Protein AF-A0A817SXT1-F1 (afdb_monomer)

Solvent-accessible surface area (backbone atoms only — not comparable to full-atom values): 9251 Å² total; per-residue (Å²): 108,68,70,60,51,53,53,50,49,53,51,51,51,53,53,49,55,60,48,55,76,72,55,92,67,98,69,86,83,76,78,80,71,42,99,91,50,48,64,42,33,94,54,92,41,76,66,58,46,53,54,49,52,51,52,41,54,51,44,39,54,51,25,50,49,52,38,52,55,49,52,50,50,59,72,71,46,82,91,78,74,91,40,70,70,53,56,42,52,48,49,45,28,49,24,50,32,44,41,28,50,40,50,48,52,53,49,52,47,49,69,70,45,38,62,47,36,51,85,43,43,68,64,46,68,76,30,70,65,41,56,50,44,51,51,38,49,53,50,20,54,53,44,46,53,52,42,54,52,51,53,50,50,54,52,52,52,52,54,51,53,64,72,76,106

pLDDT: mean 79.57, std 13.65, range [44.03, 95.69]

Sequence (165 aa):
LDRFIDEKEKQYKNENELMSISFHSDQVCFPLPDQMTPCESLFSSKFTRFIFLMVVFISVASNLTALIITLFRLITSSYNRWSISTVLSSNLALADFISSIYLVLVGMIDIRFNENFYSKTQLWTNSYLCTLAGFIYIFGIQSSIYALTLLTFERFYTILYYFFI

Foldseek 3Di:
DVVVLVVLVVVVVVVVVVVVVVDPDDDDDDDDDDPVRHQFFPDPDPVVLVVLVVCLVCLLVVLVVQLVVLVVCVVPDPDPPPDLVSVLSNLLSVLSNLVSVLSVLVSVVRVVCHTRCNVCVVVCCPDVSVVVSVVSVVVSVVSVVVSVVSVVVVVVVVVVVVVVD

Radius of gyration: 22.91 Å; Cα contacts (8 Å, |Δi|>4): 84; chains: 1; bounding box: 60×32×55 Å

Mean predicted aligned error: 10.18 Å

Secondary structure (DSSP, 8-state):
-HHHHHHHHHHHHHHHHHHHTT--S--------BTTB-SS-SSSSHHHHHHHHHHHHHHHHHHHHHHHHHHHHHHHS-S----HHHHHHHHHHHHHHHHHHHHHHHHHHHHHHGGGHHHHHHHHHTSHHHHHHHHHHHHHHHHHHHHHHHHHHHHHHHHHHHHH-

Nearest PDB structures (foldseek):
  7fii-assembly1_R  TM=8.038E-01  e=3.555E-06  Homo sapiens
  7fih-assembly1_R  TM=7.874E-01  e=2.635E-05  Homo sapiens
  2v0o-assembly2_C  TM=5.565E-01  e=3.284E+00  Homo sapiens
  8abq-assembly1_A  TM=3.537E-01  e=5.497E+00  Homo sapiens

Structure (mmCIF, N/CA/C/O backbone):
data_AF-A0A817SXT1-F1
#
_entry.id   AF-A0A817SXT1-F1
#
loop_
_atom_site.group_PDB
_atom_site.id
_atom_site.type_symbol
_atom_site.label_atom_id
_atom_site.label_alt_id
_atom_site.label_comp_id
_atom_site.label_asym_id
_atom_site.label_entity_id
_atom_site.label_seq_id
_atom_site.pdbx_PDB_ins_code
_atom_site.Cartn_x
_atom_site.Cartn_y
_atom_site.Cartn_z
_atom_site.occupancy
_atom_site.B_iso_or_equiv
_atom_site.auth_seq_id
_atom_site.auth_comp_id
_atom_site.auth_asym_id
_atom_site.auth_atom_id
_atom_site.pdbx_PDB_model_num
ATOM 1 N N . LEU A 1 1 ? -9.363 10.744 11.052 1.00 65.38 1 LEU A N 1
ATOM 2 C CA . LEU A 1 1 ? -9.850 9.352 11.070 1.00 65.38 1 LEU A CA 1
ATOM 3 C C . LEU A 1 1 ? -10.716 9.105 12.298 1.00 65.38 1 LEU A C 1
ATOM 5 O O . LEU A 1 1 ? -11.905 8.891 12.123 1.00 65.38 1 LEU A O 1
ATOM 9 N N . ASP A 1 2 ? -10.177 9.269 13.511 1.00 67.81 2 ASP A N 1
ATOM 10 C CA . ASP A 1 2 ? -10.925 9.045 14.763 1.00 67.81 2 ASP A CA 1
ATOM 11 C C . ASP A 1 2 ? -12.196 9.892 14.882 1.00 67.81 2 ASP A C 1
ATOM 13 O O . ASP A 1 2 ? -13.259 9.354 15.145 1.00 67.81 2 ASP A O 1
ATOM 17 N N . ARG A 1 3 ? -12.134 11.192 14.558 1.00 68.12 3 ARG A N 1
ATOM 18 C CA . ARG A 1 3 ? -13.323 12.068 14.555 1.00 68.12 3 ARG A CA 1
ATOM 19 C C . ARG A 1 3 ? -14.441 11.597 13.613 1.00 68.12 3 ARG A C 1
ATOM 21 O O . ARG A 1 3 ? -15.608 11.717 13.952 1.00 68.12 3 ARG A O 1
ATOM 28 N N . PHE A 1 4 ? -14.080 11.054 12.449 1.00 68.31 4 PHE A N 1
ATOM 29 C CA . PHE A 1 4 ? -15.040 10.547 11.463 1.00 68.31 4 PHE A CA 1
ATOM 30 C C . PHE A 1 4 ? -15.675 9.229 11.929 1.00 68.31 4 PHE A C 1
ATOM 32 O O . PHE A 1 4 ? -16.871 9.017 11.751 1.00 68.31 4 PHE A O 1
ATOM 39 N N . ILE A 1 5 ? -14.877 8.355 12.552 1.00 69.44 5 ILE A N 1
ATOM 40 C CA . ILE A 1 5 ? -15.354 7.100 13.144 1.00 69.44 5 ILE A CA 1
ATOM 41 C C . ILE A 1 5 ? -16.280 7.394 14.329 1.00 69.44 5 ILE A C 1
ATOM 43 O O . ILE A 1 5 ? -17.357 6.815 14.388 1.00 69.44 5 ILE A O 1
ATOM 47 N N . ASP A 1 6 ? -15.921 8.334 15.205 1.00 73.06 6 ASP A N 1
ATOM 48 C CA . ASP A 1 6 ? -16.729 8.708 16.372 1.00 73.06 6 ASP A CA 1
ATOM 49 C C . ASP A 1 6 ? -18.074 9.343 15.973 1.00 73.06 6 ASP A C 1
ATOM 51 O O . ASP A 1 6 ? -19.101 9.072 16.598 1.00 73.06 6 ASP A O 1
ATOM 55 N N . GLU A 1 7 ? -18.108 10.172 14.922 1.00 77.44 7 GLU A N 1
ATOM 56 C CA . GLU A 1 7 ? -19.361 10.714 14.373 1.00 77.44 7 GLU A CA 1
ATOM 57 C C . GLU A 1 7 ? -20.258 9.608 13.810 1.00 77.44 7 GLU A C 1
ATOM 59 O O . GLU A 1 7 ? -21.449 9.547 14.125 1.00 77.44 7 GLU A O 1
ATOM 64 N N . LYS A 1 8 ? -19.678 8.692 13.027 1.00 72.38 8 LYS A N 1
ATOM 65 C CA . LYS A 1 8 ? -20.403 7.544 12.471 1.00 72.38 8 LYS A CA 1
ATOM 66 C C . LYS A 1 8 ? -20.873 6.585 13.561 1.00 72.38 8 LYS A C 1
ATOM 68 O O . LYS A 1 8 ? -21.957 6.026 13.441 1.00 72.38 8 LYS A O 1
ATOM 73 N N . GLU A 1 9 ? -20.097 6.408 14.626 1.00 72.94 9 GLU A N 1
ATOM 74 C CA . GLU A 1 9 ? -20.448 5.553 15.759 1.00 72.94 9 GLU A CA 1
ATOM 75 C C . GLU A 1 9 ? -21.643 6.117 16.531 1.00 72.94 9 GLU A C 1
ATOM 77 O O . GLU A 1 9 ? -22.560 5.366 16.863 1.00 72.94 9 GLU A O 1
ATOM 82 N N . LYS A 1 10 ? -21.685 7.436 16.754 1.00 74.75 10 LYS A N 1
ATOM 83 C CA . LYS A 1 10 ? -22.853 8.106 17.350 1.00 74.75 10 LYS A CA 1
ATOM 84 C C . LYS A 1 10 ? -24.094 7.965 16.475 1.00 74.75 10 LYS A C 1
ATOM 86 O O . LYS A 1 10 ? -25.173 7.691 16.991 1.00 74.75 10 LYS A O 1
ATOM 91 N N . GLN A 1 11 ? -23.936 8.119 15.163 1.00 72.19 11 GLN A N 1
ATOM 92 C CA . GLN A 1 11 ? -25.041 7.991 14.218 1.00 72.19 11 GLN A CA 1
ATOM 93 C C . GLN A 1 11 ? -25.587 6.553 14.176 1.00 72.19 11 GLN A C 1
ATOM 95 O O . GLN A 1 11 ? -26.794 6.361 14.278 1.00 72.19 11 GLN A O 1
ATOM 100 N N . TYR A 1 12 ? -24.701 5.552 14.140 1.00 68.38 12 TYR A N 1
ATOM 101 C CA . TYR A 1 12 ? -25.067 4.133 14.193 1.00 68.38 12 TYR A CA 1
ATOM 102 C C . TYR A 1 12 ? -25.745 3.761 15.517 1.00 68.38 12 TYR A C 1
ATOM 104 O O . TYR A 1 12 ? -26.705 2.996 15.535 1.00 68.38 12 TYR A O 1
ATOM 112 N N . LYS A 1 13 ? -25.287 4.329 16.641 1.00 72.38 13 LYS A N 1
ATOM 113 C CA . LYS A 1 13 ? -25.917 4.115 17.948 1.00 72.38 13 LYS A CA 1
ATOM 114 C C . LYS A 1 13 ? -27.336 4.695 18.001 1.00 72.38 13 LYS A C 1
ATOM 116 O O . LYS A 1 13 ? -28.228 4.003 18.476 1.00 72.38 13 LYS A O 1
ATOM 121 N N . ASN A 1 14 ? -27.557 5.891 17.450 1.00 72.12 14 ASN A N 1
ATOM 122 C CA . ASN A 1 14 ? -28.894 6.489 17.338 1.00 72.12 14 ASN A CA 1
ATOM 123 C C . ASN A 1 14 ? -29.825 5.687 16.411 1.00 72.12 14 ASN A C 1
ATOM 125 O O . ASN A 1 14 ? -30.992 5.497 16.740 1.00 72.12 14 ASN A O 1
ATOM 129 N N . GLU A 1 15 ? -29.334 5.211 15.260 1.00 71.19 15 GLU A N 1
ATOM 130 C CA . GLU A 1 15 ? -30.125 4.372 14.345 1.00 71.19 15 GLU A CA 1
ATOM 131 C C . GLU A 1 15 ? -30.481 3.020 14.977 1.00 71.19 15 GLU A C 1
ATOM 133 O O . GLU A 1 15 ? -31.619 2.572 14.857 1.00 71.19 15 GLU A O 1
ATOM 138 N N . ASN A 1 16 ? -29.555 2.403 15.717 1.00 66.25 16 ASN A N 1
ATOM 139 C CA . ASN A 1 16 ? -29.818 1.156 16.436 1.00 66.25 16 ASN A CA 1
ATOM 140 C C . ASN A 1 16 ? -30.735 1.341 17.647 1.00 66.25 16 ASN A C 1
ATOM 142 O O . ASN A 1 16 ? -31.506 0.435 17.938 1.00 66.25 16 ASN A O 1
ATOM 146 N N . GLU A 1 17 ? -30.689 2.478 18.348 1.00 69.50 17 GL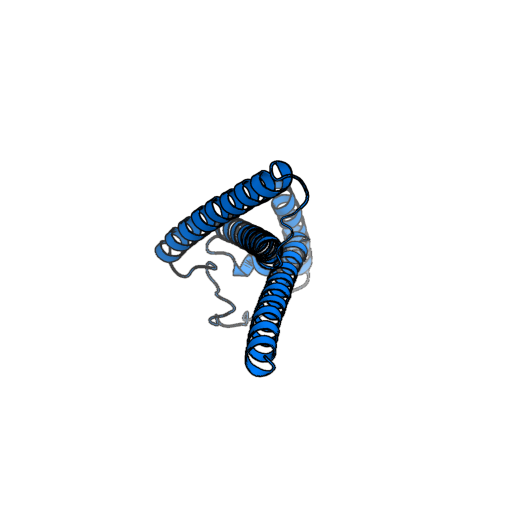U A N 1
ATOM 147 C CA . GLU A 1 17 ? -31.678 2.805 19.388 1.00 69.50 17 GLU A CA 1
ATOM 148 C C . GLU A 1 17 ? -33.073 3.031 18.785 1.00 69.50 17 GLU A C 1
ATOM 150 O O . GLU A 1 17 ? -34.069 2.617 19.370 1.00 69.50 17 GLU A O 1
ATOM 155 N N . LEU A 1 18 ? -33.168 3.605 17.581 1.00 63.75 18 LEU A N 1
ATOM 156 C CA . LEU A 1 18 ? -34.438 3.732 16.856 1.00 63.75 18 LEU A CA 1
ATOM 157 C C . LEU A 1 18 ? -34.955 2.369 16.349 1.00 63.75 18 LEU A C 1
ATOM 159 O O . LEU A 1 18 ? -36.162 2.131 16.320 1.00 63.75 18 LEU A O 1
ATOM 163 N N . MET A 1 19 ? -34.044 1.469 15.966 1.00 62.12 19 MET A N 1
ATOM 164 C CA . MET A 1 19 ? -34.352 0.121 15.475 1.00 62.12 19 MET A CA 1
ATOM 165 C C . MET A 1 19 ? -34.624 -0.887 16.609 1.00 62.12 19 MET A C 1
ATOM 167 O O . MET A 1 19 ? -35.423 -1.802 16.438 1.00 62.12 19 MET A O 1
ATOM 171 N N . SER A 1 20 ? -34.036 -0.712 17.796 1.00 57.81 20 SER A N 1
ATOM 172 C CA . SER A 1 20 ? -34.313 -1.560 18.966 1.00 57.81 20 SER A CA 1
ATOM 173 C C . SER A 1 20 ? -35.692 -1.290 19.573 1.00 57.81 20 SER A C 1
ATOM 175 O O . SER A 1 20 ? -36.310 -2.205 20.113 1.00 57.81 20 SER A O 1
ATOM 177 N N . ILE A 1 21 ? -36.230 -0.075 19.410 1.00 61.25 21 ILE A N 1
ATOM 178 C CA . ILE A 1 21 ? -37.615 0.257 19.784 1.00 61.25 21 ILE A CA 1
ATOM 179 C C . ILE A 1 21 ? -38.631 -0.450 18.861 1.00 61.25 21 ILE A C 1
ATOM 181 O O . ILE A 1 21 ? -39.774 -0.660 19.264 1.00 61.25 21 ILE A O 1
ATOM 185 N N . SER A 1 22 ? -38.234 -0.869 17.650 1.00 58.12 22 SER A N 1
ATOM 186 C CA . SER A 1 22 ? -39.122 -1.521 16.675 1.00 58.12 22 SER A CA 1
ATOM 187 C C . SER A 1 22 ? -38.988 -3.046 16.584 1.00 58.12 22 SER A C 1
ATOM 189 O O . SER A 1 22 ? -39.772 -3.667 15.865 1.00 58.12 22 SER A O 1
ATOM 191 N N . PHE A 1 23 ? -38.071 -3.675 17.330 1.00 48.38 23 PHE A N 1
ATOM 192 C CA . PHE A 1 23 ? -37.812 -5.111 17.206 1.00 48.38 23 PHE A CA 1
ATOM 193 C C . PHE A 1 23 ? -37.768 -5.836 18.560 1.00 48.38 23 PHE A C 1
ATOM 195 O O . PHE A 1 23 ? -36.710 -6.113 19.118 1.00 48.38 23 PHE A O 1
ATOM 202 N N . HIS A 1 24 ? -38.945 -6.194 19.078 1.00 50.84 24 HIS A N 1
ATOM 203 C CA . HIS A 1 24 ? -39.076 -7.206 20.124 1.00 50.84 24 HIS A CA 1
ATOM 204 C C . HIS A 1 24 ? -39.381 -8.558 19.465 1.00 50.84 24 HIS A C 1
ATOM 206 O O . HIS A 1 24 ? -40.534 -8.880 19.189 1.00 50.84 24 HIS A O 1
ATOM 212 N N . SER A 1 25 ? -38.342 -9.340 19.177 1.00 46.72 25 SER A N 1
ATOM 213 C CA . SER A 1 25 ? -38.458 -10.781 18.944 1.00 46.72 25 SER A CA 1
ATOM 214 C C . SER A 1 25 ? -37.098 -11.423 19.169 1.00 46.72 25 SER A C 1
ATOM 216 O O . SER A 1 25 ? -36.105 -10.975 18.599 1.00 46.72 25 SER A O 1
ATOM 218 N N . ASP A 1 26 ? -37.073 -12.474 19.986 1.00 49.69 26 ASP A N 1
ATOM 219 C CA . ASP A 1 26 ? -35.924 -13.349 20.202 1.00 49.69 26 ASP A CA 1
ATOM 220 C C . ASP A 1 26 ? -35.314 -13.769 18.857 1.00 49.69 26 ASP A C 1
ATOM 222 O O . ASP A 1 26 ? -35.878 -14.584 18.124 1.00 49.69 26 ASP A O 1
ATOM 226 N N . GLN A 1 27 ? -34.166 -13.192 18.504 1.00 44.03 27 GLN A N 1
ATOM 227 C CA . GLN A 1 27 ? -33.379 -13.617 17.355 1.00 44.03 27 GLN A CA 1
ATOM 228 C C . GLN A 1 27 ? -32.028 -14.114 17.846 1.00 44.03 27 GLN A C 1
ATOM 230 O O . GLN A 1 27 ? -31.160 -13.354 18.267 1.00 44.03 27 GLN A O 1
ATOM 235 N N . VAL A 1 28 ? -31.868 -15.433 17.781 1.00 50.72 28 VAL A N 1
ATOM 236 C CA . VAL A 1 28 ? -30.567 -16.092 17.830 1.00 50.72 28 VAL A CA 1
ATOM 237 C C . VAL A 1 28 ? -29.734 -15.543 16.670 1.00 50.72 28 VAL A C 1
ATOM 239 O O . VAL A 1 28 ? -30.061 -15.768 15.506 1.00 50.72 28 VAL A O 1
ATOM 242 N N . CYS A 1 29 ? -28.676 -14.795 16.984 1.00 54.84 29 CYS A N 1
ATOM 243 C CA . CYS A 1 29 ? -27.782 -14.233 15.978 1.00 54.84 29 CYS A CA 1
ATOM 244 C C . CYS A 1 29 ? -26.961 -15.345 15.306 1.00 54.84 29 CYS A C 1
ATOM 246 O O . CYS A 1 29 ? -26.153 -16.008 15.951 1.00 54.84 29 CYS A O 1
ATOM 248 N N . PHE A 1 30 ? -27.149 -15.503 13.997 1.00 52.28 30 PHE A N 1
ATOM 249 C CA . PHE A 1 30 ? -26.215 -16.158 13.077 1.00 52.28 30 PHE A CA 1
ATOM 250 C C . PHE A 1 30 ? -25.476 -15.062 12.291 1.00 52.28 30 PHE A C 1
ATOM 252 O O . PHE A 1 30 ? -26.093 -14.035 11.995 1.00 52.28 30 PHE A O 1
ATOM 259 N N . PRO A 1 31 ? -24.188 -15.241 11.947 1.00 54.25 31 PRO A N 1
ATOM 260 C CA . PRO A 1 31 ? -23.529 -16.519 11.674 1.00 54.25 31 PRO A CA 1
ATOM 261 C C . PRO A 1 31 ? -22.542 -16.980 12.762 1.00 54.25 31 PRO A C 1
ATOM 263 O O . PRO A 1 31 ? -22.027 -16.179 13.536 1.00 54.25 31 PRO A O 1
ATOM 266 N N . LEU A 1 32 ? -22.267 -18.291 12.803 1.00 55.75 32 LEU A N 1
ATOM 267 C CA . LEU A 1 32 ? -21.153 -18.853 13.577 1.00 55.75 32 LEU A CA 1
ATOM 268 C C . LEU A 1 32 ? -19.814 -18.315 13.031 1.00 55.75 32 LEU A C 1
ATOM 270 O O . LEU A 1 32 ? -19.709 -18.117 11.818 1.00 55.75 32 LEU A O 1
ATOM 274 N N . PRO A 1 33 ? -18.791 -18.114 13.885 1.00 51.38 33 PRO A N 1
ATOM 275 C CA . PRO A 1 33 ? -17.470 -17.688 13.437 1.00 51.38 33 PRO A CA 1
ATOM 276 C C . PRO A 1 33 ? -16.906 -18.678 12.414 1.00 51.38 33 PRO A C 1
ATOM 278 O O . PRO A 1 33 ? -16.750 -19.864 12.701 1.00 51.38 33 PRO A O 1
ATOM 281 N N . ASP A 1 34 ? -16.582 -18.163 11.234 1.00 58.00 34 ASP A N 1
ATOM 282 C CA . ASP A 1 34 ? -15.831 -18.849 10.186 1.00 58.00 34 ASP A CA 1
ATOM 283 C C . ASP A 1 34 ? -14.452 -18.179 10.062 1.00 58.00 34 ASP A C 1
ATOM 285 O O . ASP A 1 34 ? -14.265 -17.039 10.497 1.00 58.00 34 ASP A O 1
ATOM 289 N N . GLN A 1 35 ? -13.475 -18.853 9.455 1.00 56.69 35 GLN A N 1
ATOM 290 C CA . GLN A 1 35 ? -12.106 -18.350 9.270 1.00 56.69 35 GLN A CA 1
ATOM 291 C C . GLN A 1 35 ? -12.047 -16.988 8.552 1.00 56.69 35 GLN A C 1
ATOM 293 O O . GLN A 1 35 ? -11.067 -16.264 8.707 1.00 56.69 35 GLN A O 1
ATOM 298 N N . MET A 1 36 ? -13.093 -16.629 7.798 1.00 53.00 36 MET A N 1
ATOM 299 C CA . MET A 1 36 ? -13.217 -15.360 7.067 1.00 53.00 36 MET A CA 1
ATOM 300 C C . MET A 1 36 ? -14.083 -14.305 7.783 1.00 53.00 36 MET A C 1
ATOM 302 O O . MET A 1 36 ? -14.070 -13.139 7.395 1.00 53.00 36 MET A O 1
ATOM 306 N N . THR A 1 37 ? -14.816 -14.684 8.833 1.00 58.88 37 THR A N 1
ATOM 307 C CA . THR A 1 37 ? -15.647 -13.787 9.657 1.00 58.88 37 THR A CA 1
ATOM 308 C C . THR A 1 37 ? -15.398 -14.072 11.138 1.00 58.88 37 THR A C 1
ATOM 310 O O . THR A 1 37 ? -16.262 -14.639 11.817 1.00 58.88 37 THR A O 1
ATOM 313 N N . PRO A 1 38 ? -14.204 -13.731 11.654 1.00 61.12 38 PRO A N 1
ATOM 314 C CA . PRO A 1 38 ? -13.898 -13.963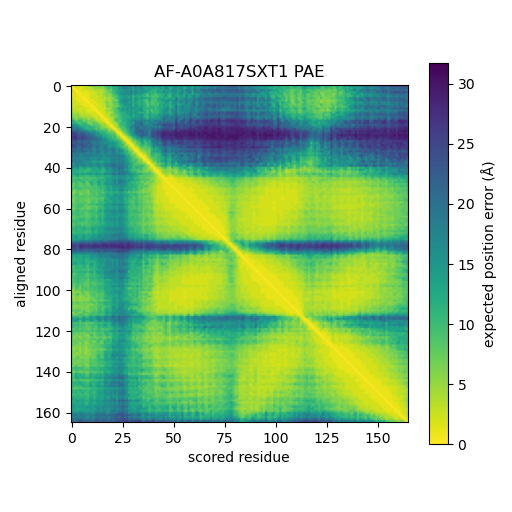 13.052 1.00 61.12 38 PRO A CA 1
ATOM 315 C C . PRO A 1 38 ? -14.765 -13.049 13.935 1.00 61.12 38 PRO A C 1
ATOM 317 O O . PRO A 1 38 ? -14.967 -11.869 13.638 1.00 61.12 38 PRO A O 1
ATOM 320 N N . CYS A 1 39 ? -15.300 -13.603 15.028 1.00 61.41 39 CYS A N 1
ATOM 321 C CA . CYS A 1 39 ? -16.032 -12.826 16.037 1.00 61.41 39 CYS A CA 1
ATOM 322 C C . CYS A 1 39 ? -15.108 -11.888 16.832 1.00 61.41 39 CYS A C 1
ATOM 324 O O . CYS A 1 39 ? -15.581 -10.939 17.450 1.00 61.41 39 CYS A O 1
ATOM 326 N N . GLU A 1 40 ? -13.804 -12.155 16.774 1.00 62.22 40 GLU A N 1
ATOM 327 C CA . GLU A 1 40 ? -12.735 -11.476 17.496 1.00 62.22 40 GLU A CA 1
ATOM 328 C C . GLU A 1 40 ? -11.669 -10.976 16.495 1.00 62.22 40 GLU A C 1
ATOM 330 O O . GLU A 1 40 ? -11.751 -11.294 15.312 1.00 62.22 40 GLU A O 1
ATOM 335 N N . SER A 1 41 ? -10.725 -10.135 16.934 1.00 64.25 41 SER A N 1
ATOM 336 C CA . SER A 1 41 ? -9.748 -9.360 16.127 1.00 64.25 41 SER A CA 1
ATOM 337 C C . SER A 1 41 ? -9.260 -9.986 14.799 1.00 64.25 41 SER A C 1
ATOM 339 O O . SER A 1 41 ? -9.036 -11.190 14.704 1.00 64.25 41 SER A O 1
ATOM 341 N N . LEU A 1 42 ? -8.946 -9.139 13.802 1.00 71.56 42 LEU A N 1
ATOM 342 C CA . LEU A 1 42 ? -8.445 -9.545 12.472 1.00 71.56 42 LEU A CA 1
ATOM 343 C C . LEU A 1 42 ? -7.200 -10.455 12.547 1.00 71.56 42 LEU A C 1
ATOM 345 O O . LEU A 1 42 ? -7.019 -11.347 11.719 1.00 71.56 42 LEU A O 1
ATOM 349 N N . PHE A 1 43 ? -6.350 -10.252 13.560 1.00 77.06 43 PHE A N 1
ATOM 350 C CA . PHE A 1 43 ? -5.235 -11.137 13.885 1.00 77.06 43 PHE A CA 1
ATOM 351 C C . PHE A 1 43 ? -5.551 -11.988 15.120 1.00 77.06 43 PHE A C 1
ATOM 353 O O . PHE A 1 43 ? -5.697 -11.470 16.224 1.00 77.06 43 PHE A O 1
ATOM 360 N N . SER A 1 44 ? -5.549 -13.313 14.942 1.00 72.44 44 SER A N 1
ATOM 361 C CA . SER A 1 44 ? -5.866 -14.301 15.989 1.00 72.44 44 SER A CA 1
ATOM 362 C C . SER A 1 44 ? -4.953 -14.240 17.228 1.00 72.44 44 SER A C 1
ATOM 364 O O . SER A 1 44 ? -5.340 -14.702 18.297 1.00 72.44 44 SER A O 1
ATOM 366 N N . SER A 1 45 ? -3.745 -13.667 17.124 1.00 81.25 45 SER A N 1
ATOM 367 C CA . SER A 1 45 ? -2.829 -13.523 18.261 1.00 81.25 45 SER A CA 1
ATOM 368 C C . SER A 1 45 ? -2.077 -12.189 18.262 1.00 81.25 45 SER A C 1
ATOM 370 O O . SER A 1 45 ? -1.747 -11.628 17.211 1.00 81.25 45 SE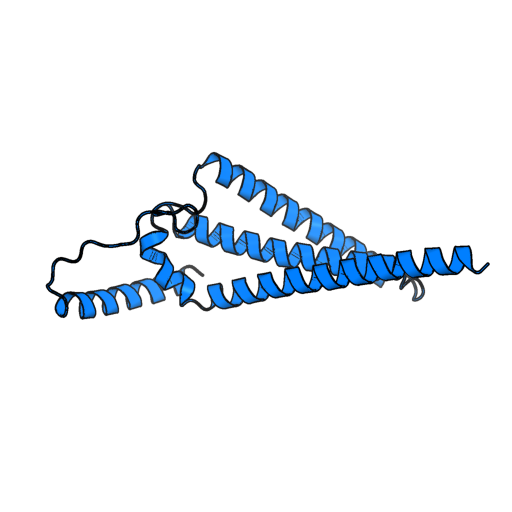R A O 1
ATOM 372 N N . LYS A 1 46 ? -1.703 -11.717 19.462 1.00 84.12 46 LYS A N 1
ATOM 373 C CA . LYS A 1 46 ? -0.857 -10.519 19.646 1.00 84.12 46 LYS A CA 1
ATOM 374 C C . LYS A 1 46 ? 0.504 -10.652 18.952 1.00 84.12 46 LYS A C 1
ATOM 376 O O . LYS A 1 46 ? 1.053 -9.656 18.486 1.00 84.12 46 LYS A O 1
ATOM 381 N N . PHE A 1 47 ? 1.034 -11.873 18.858 1.00 88.12 47 PHE A N 1
ATOM 382 C CA . PHE A 1 47 ? 2.297 -12.150 18.177 1.00 88.12 47 PHE A CA 1
ATOM 383 C C . PHE A 1 47 ? 2.189 -11.898 16.669 1.00 88.12 47 PHE A C 1
ATOM 385 O O . PHE A 1 47 ? 3.021 -11.189 16.105 1.00 88.12 47 PHE A O 1
ATOM 392 N N . THR A 1 48 ? 1.125 -12.389 16.027 1.00 87.56 48 THR A N 1
ATOM 393 C CA . THR A 1 48 ? 0.873 -12.158 14.596 1.00 87.56 48 THR A CA 1
ATOM 394 C C . THR A 1 48 ? 0.767 -10.667 14.284 1.00 87.56 48 THR A C 1
ATOM 396 O O . THR A 1 48 ? 1.371 -10.202 13.320 1.00 87.56 48 THR A O 1
ATOM 399 N N . ARG A 1 49 ? 0.077 -9.898 15.137 1.00 88.69 49 ARG A N 1
ATOM 400 C CA . ARG A 1 49 ? -0.027 -8.438 14.997 1.00 88.69 49 ARG A CA 1
ATOM 401 C C . ARG A 1 49 ? 1.332 -7.745 15.095 1.00 88.69 49 ARG A C 1
ATOM 403 O O . ARG A 1 49 ? 1.608 -6.840 14.316 1.00 88.69 49 ARG A O 1
ATOM 410 N N . PHE A 1 50 ? 2.197 -8.169 16.017 1.00 90.50 50 PHE A N 1
ATOM 411 C CA . PHE A 1 50 ? 3.542 -7.599 16.138 1.00 90.50 50 PHE A CA 1
ATOM 412 C C . PHE A 1 50 ? 4.388 -7.851 14.883 1.00 90.50 50 PHE A C 1
ATOM 414 O O . PHE A 1 50 ? 4.996 -6.920 14.354 1.00 90.50 50 PHE A O 1
ATOM 421 N N . ILE A 1 51 ? 4.377 -9.085 14.370 1.00 93.88 51 ILE A N 1
ATOM 422 C CA . ILE A 1 51 ? 5.068 -9.434 13.121 1.00 93.88 51 ILE A CA 1
ATOM 423 C C . ILE A 1 51 ? 4.501 -8.634 11.946 1.00 93.88 51 ILE A C 1
ATOM 425 O O . ILE A 1 51 ? 5.266 -8.052 11.178 1.00 93.88 51 ILE A O 1
ATOM 429 N N . PHE A 1 52 ? 3.175 -8.547 11.836 1.00 92.38 52 PHE A N 1
ATOM 430 C CA . PHE A 1 52 ? 2.507 -7.764 10.802 1.00 92.38 52 PHE A CA 1
ATOM 431 C C . PHE A 1 52 ? 2.948 -6.297 10.824 1.00 92.38 52 PHE A C 1
ATOM 433 O O . PHE A 1 52 ? 3.365 -5.773 9.795 1.00 92.38 52 PHE A O 1
ATOM 440 N N . LEU A 1 53 ? 2.938 -5.650 11.995 1.00 92.06 53 LEU A N 1
ATOM 441 C CA . LEU A 1 53 ? 3.379 -4.260 12.126 1.00 92.06 53 LEU A CA 1
ATOM 442 C C . LEU A 1 53 ? 4.825 -4.081 11.648 1.00 92.06 53 LEU A C 1
ATOM 444 O O . LEU A 1 53 ? 5.097 -3.160 10.879 1.00 92.06 53 LEU A O 1
ATOM 448 N N . MET A 1 54 ? 5.738 -4.980 12.028 1.00 94.62 54 MET A N 1
ATOM 449 C CA . MET A 1 54 ? 7.131 -4.928 11.568 1.00 94.62 54 MET A CA 1
ATOM 450 C C . MET A 1 54 ? 7.246 -5.045 10.046 1.00 94.62 54 MET A C 1
ATOM 452 O O . MET A 1 54 ? 7.948 -4.246 9.424 1.00 94.62 54 MET A O 1
ATOM 456 N N . VAL A 1 55 ? 6.524 -5.990 9.437 1.00 94.69 55 VAL A N 1
ATOM 457 C CA . VAL A 1 55 ? 6.494 -6.161 7.975 1.00 94.69 55 VAL A CA 1
ATOM 458 C C . VAL A 1 55 ? 5.994 -4.892 7.291 1.00 94.69 55 VAL A C 1
ATOM 460 O O . VAL A 1 55 ? 6.611 -4.440 6.328 1.00 94.69 55 VAL A O 1
ATOM 463 N N . VAL A 1 56 ? 4.931 -4.274 7.808 1.00 94.62 56 VAL A N 1
ATOM 464 C CA . VAL A 1 56 ? 4.383 -3.032 7.249 1.00 94.62 56 VAL A CA 1
ATOM 465 C C . VAL A 1 56 ? 5.404 -1.895 7.315 1.00 94.62 56 VAL A C 1
ATOM 467 O O . VAL A 1 56 ? 5.641 -1.241 6.301 1.00 94.62 56 VAL A O 1
ATOM 470 N N . PHE A 1 57 ? 6.064 -1.685 8.458 1.00 94.75 57 PHE A N 1
ATOM 471 C CA . PHE A 1 57 ? 7.084 -0.637 8.590 1.00 94.75 57 PHE A CA 1
ATOM 472 C C . PHE A 1 57 ? 8.268 -0.850 7.642 1.00 94.75 57 PHE A C 1
ATOM 474 O O . PHE A 1 57 ? 8.692 0.091 6.966 1.00 94.75 57 PHE A O 1
ATOM 481 N N . ILE A 1 58 ? 8.775 -2.082 7.553 1.00 95.69 58 ILE A N 1
ATOM 482 C CA . ILE A 1 58 ? 9.884 -2.429 6.656 1.00 95.69 58 ILE A CA 1
ATOM 483 C C . ILE A 1 58 ? 9.466 -2.242 5.194 1.00 95.69 58 ILE A C 1
ATOM 485 O O . ILE A 1 58 ? 10.221 -1.669 4.405 1.00 95.69 58 ILE A O 1
ATOM 489 N N . SER A 1 59 ? 8.258 -2.673 4.830 1.00 94.75 59 SER A N 1
ATOM 490 C CA . SER A 1 59 ? 7.725 -2.540 3.472 1.00 94.75 59 SER A CA 1
ATOM 491 C C . SER A 1 59 ? 7.579 -1.073 3.065 1.00 94.75 59 SER A C 1
ATOM 493 O O . SER A 1 59 ? 8.039 -0.682 1.994 1.00 94.75 59 SER A O 1
ATOM 495 N N . VAL A 1 60 ? 7.028 -0.222 3.934 1.00 94.56 60 VAL A N 1
ATOM 496 C CA . VAL A 1 60 ? 6.917 1.219 3.658 1.00 94.56 60 VAL A CA 1
ATOM 497 C C . VAL A 1 60 ? 8.302 1.851 3.502 1.00 94.56 60 VAL A C 1
ATOM 499 O O . VAL A 1 60 ? 8.542 2.554 2.521 1.00 94.56 60 VAL A O 1
ATOM 502 N N . ALA A 1 61 ? 9.223 1.593 4.434 1.00 95.56 61 ALA A N 1
ATOM 503 C CA . ALA A 1 61 ? 10.550 2.207 4.421 1.00 95.56 61 ALA A CA 1
ATOM 504 C C . ALA A 1 61 ? 11.382 1.787 3.195 1.00 95.56 61 ALA A C 1
ATOM 506 O O . ALA A 1 61 ? 12.010 2.632 2.551 1.00 95.56 61 ALA A O 1
ATOM 507 N N . SER A 1 62 ? 11.371 0.496 2.854 1.00 94.25 62 SER A N 1
ATOM 508 C CA . SER A 1 62 ? 12.124 -0.047 1.717 1.00 94.25 62 SER A CA 1
ATOM 509 C C . SER A 1 62 ? 11.597 0.475 0.381 1.00 94.25 62 SER A C 1
ATOM 511 O O . SER A 1 62 ? 12.382 0.996 -0.414 1.00 94.25 62 SER A O 1
ATOM 513 N N . ASN A 1 63 ? 10.281 0.427 0.161 1.00 93.06 63 ASN A N 1
ATOM 514 C CA . ASN A 1 63 ? 9.672 0.892 -1.086 1.00 93.06 63 ASN A CA 1
ATOM 515 C C . ASN A 1 63 ? 9.779 2.411 -1.250 1.00 93.06 63 ASN A C 1
ATOM 517 O O . ASN A 1 63 ? 10.082 2.887 -2.344 1.00 93.06 63 ASN A O 1
ATOM 521 N N . LEU A 1 64 ? 9.634 3.179 -0.164 1.00 93.75 64 LEU A N 1
ATOM 522 C CA . LEU A 1 64 ? 9.852 4.626 -0.196 1.00 93.75 64 LEU A CA 1
ATOM 523 C C . LEU A 1 64 ? 11.303 4.964 -0.560 1.00 93.75 64 LEU A C 1
ATOM 525 O O . LEU A 1 64 ? 11.549 5.823 -1.405 1.00 93.75 64 LEU A O 1
ATOM 529 N N . THR A 1 65 ? 12.268 4.259 0.034 1.00 93.81 65 THR A N 1
ATOM 530 C CA . THR A 1 65 ? 13.692 4.443 -0.276 1.00 93.81 65 THR A CA 1
ATOM 531 C C . THR A 1 65 ? 13.992 4.090 -1.735 1.00 93.81 65 THR A C 1
ATOM 533 O O . THR A 1 65 ? 14.654 4.861 -2.429 1.00 93.81 65 THR A O 1
ATOM 536 N N . ALA A 1 66 ? 13.466 2.968 -2.238 1.00 91.75 66 ALA A N 1
ATOM 537 C CA . ALA A 1 66 ? 13.628 2.551 -3.631 1.00 91.75 66 ALA A CA 1
ATOM 538 C C . ALA A 1 66 ? 13.041 3.577 -4.614 1.00 91.75 66 ALA A C 1
ATOM 540 O O . ALA A 1 66 ? 13.680 3.917 -5.615 1.00 91.75 66 ALA A O 1
ATOM 541 N N . LEU A 1 67 ? 11.863 4.118 -4.302 1.00 91.19 67 LEU A N 1
ATOM 542 C CA . LEU A 1 67 ? 11.209 5.159 -5.088 1.00 91.19 67 LEU A CA 1
ATOM 543 C C . LEU A 1 67 ? 12.054 6.437 -5.110 1.00 91.19 67 LEU A C 1
ATOM 545 O O . LEU A 1 67 ? 12.334 6.953 -6.190 1.00 91.19 67 LEU A O 1
ATOM 549 N N . ILE A 1 68 ? 12.537 6.906 -3.954 1.00 92.00 68 ILE A N 1
ATOM 550 C CA . ILE A 1 68 ? 13.400 8.095 -3.860 1.00 92.00 68 ILE A CA 1
ATOM 551 C C . ILE A 1 68 ? 14.681 7.906 -4.675 1.00 92.00 68 ILE A C 1
ATOM 553 O O . ILE A 1 68 ? 15.029 8.776 -5.470 1.00 92.00 68 ILE A O 1
ATOM 557 N N . ILE A 1 69 ? 15.368 6.770 -4.522 1.00 90.62 69 ILE A N 1
ATOM 558 C CA . ILE A 1 69 ? 16.606 6.476 -5.261 1.00 90.62 69 ILE A CA 1
ATOM 559 C C . ILE A 1 69 ? 16.341 6.453 -6.767 1.00 90.62 69 ILE A C 1
ATOM 561 O O . ILE A 1 69 ? 17.140 6.977 -7.548 1.00 90.62 69 ILE A O 1
ATOM 565 N N . THR A 1 70 ? 15.226 5.858 -7.187 1.00 87.12 70 THR A N 1
ATOM 566 C CA . THR A 1 70 ? 14.904 5.732 -8.608 1.00 87.12 70 THR A CA 1
ATOM 567 C C . THR A 1 70 ? 14.497 7.075 -9.207 1.00 87.12 70 THR A C 1
ATOM 569 O O . THR A 1 70 ? 15.002 7.431 -10.270 1.00 87.12 70 THR A O 1
ATOM 572 N N . LEU A 1 71 ? 13.689 7.877 -8.507 1.00 86.50 71 LEU A N 1
ATOM 573 C CA . LEU A 1 71 ? 13.366 9.248 -8.914 1.00 86.50 71 LEU A CA 1
ATOM 574 C C . LEU A 1 71 ? 14.610 10.136 -8.963 1.00 86.50 71 LEU A C 1
ATOM 576 O O . LEU A 1 71 ? 14.809 10.854 -9.939 1.00 86.50 71 LEU A O 1
ATOM 580 N N . PHE A 1 72 ? 15.482 10.054 -7.958 1.00 87.81 72 PHE A N 1
ATOM 581 C CA . PHE A 1 72 ? 16.741 10.795 -7.942 1.00 87.81 72 PHE A CA 1
ATOM 582 C C . PHE A 1 72 ? 17.611 10.426 -9.147 1.00 87.81 72 PHE A C 1
ATOM 584 O O . PHE A 1 72 ? 18.078 11.302 -9.873 1.00 87.81 72 PHE A O 1
ATOM 591 N N . ARG A 1 73 ? 17.753 9.126 -9.435 1.00 84.19 73 ARG A N 1
ATOM 592 C CA . ARG A 1 73 ? 18.470 8.646 -10.623 1.00 84.19 73 ARG A CA 1
ATOM 593 C C . ARG A 1 73 ? 17.846 9.170 -11.920 1.00 84.19 73 ARG A C 1
ATOM 595 O O . ARG A 1 73 ? 18.594 9.533 -12.824 1.00 84.19 73 ARG A O 1
ATOM 602 N N . LEU A 1 74 ? 16.516 9.217 -12.015 1.00 80.81 74 LEU A N 1
ATOM 603 C CA . LEU A 1 74 ? 15.802 9.732 -13.189 1.00 80.81 74 LEU A CA 1
ATOM 604 C C . LEU A 1 74 ? 16.022 11.238 -13.391 1.00 80.81 74 LEU A C 1
ATOM 606 O O . LEU A 1 74 ? 16.188 11.669 -14.526 1.00 80.81 74 LEU A O 1
ATOM 610 N N . ILE A 1 75 ? 16.062 12.022 -12.310 1.00 83.69 75 ILE A N 1
ATOM 611 C CA . ILE A 1 75 ? 16.254 13.480 -12.363 1.00 83.69 75 ILE A CA 1
ATOM 612 C C . ILE A 1 75 ? 17.720 13.842 -12.650 1.00 83.69 75 ILE A C 1
ATOM 614 O O . ILE A 1 75 ? 17.991 14.774 -13.403 1.00 83.69 75 ILE A O 1
ATOM 618 N N . THR A 1 76 ? 18.678 13.121 -12.058 1.00 84.25 76 THR A N 1
ATOM 619 C CA . THR A 1 76 ? 20.117 13.409 -12.206 1.00 84.25 76 THR A CA 1
ATOM 620 C C . THR A 1 76 ? 20.715 12.843 -13.498 1.00 84.25 76 THR A C 1
ATOM 622 O O . THR A 1 76 ? 21.744 13.329 -13.968 1.00 84.25 76 THR A O 1
ATOM 625 N N . SER A 1 77 ? 20.111 11.816 -14.102 1.00 74.50 77 SER A N 1
ATOM 626 C CA . SER A 1 77 ? 20.616 11.249 -15.354 1.00 74.50 77 SER A CA 1
ATOM 627 C C . SER A 1 77 ? 20.200 12.108 -16.552 1.00 74.50 77 SER A C 1
ATOM 629 O O . SER A 1 77 ? 19.018 12.292 -16.820 1.00 74.50 77 SER A O 1
ATOM 631 N N . SER A 1 78 ? 21.181 12.610 -17.308 1.00 59.84 78 SER A N 1
ATOM 632 C CA . SER A 1 78 ? 20.945 13.323 -18.569 1.00 59.84 78 SER A CA 1
ATOM 633 C C . SER A 1 78 ? 20.241 12.411 -19.590 1.00 59.84 78 SER A C 1
ATOM 635 O O . SER A 1 78 ? 20.856 11.497 -20.137 1.00 59.84 78 SER A O 1
ATOM 637 N N . TYR A 1 79 ? 18.936 12.647 -19.768 1.00 53.66 79 TYR A N 1
ATOM 638 C CA . TYR A 1 79 ? 17.989 12.314 -20.852 1.00 53.66 79 TYR A CA 1
ATOM 639 C C . TYR A 1 79 ? 17.946 10.901 -21.494 1.00 53.66 79 TYR A C 1
ATOM 641 O O . TYR A 1 79 ? 16.961 10.600 -22.158 1.00 53.66 79 TYR A O 1
ATOM 649 N N . ASN A 1 80 ? 18.896 9.981 -21.288 1.00 52.28 80 ASN A N 1
ATOM 650 C CA . ASN A 1 80 ? 19.054 8.836 -22.207 1.00 52.28 80 ASN A CA 1
ATOM 651 C C . ASN A 1 80 ? 19.038 7.424 -21.589 1.00 52.28 80 ASN A C 1
ATOM 653 O O . ASN A 1 80 ? 19.529 6.482 -22.209 1.00 52.28 80 ASN A O 1
ATOM 657 N N . ARG A 1 81 ? 18.479 7.227 -20.384 1.00 59.72 81 ARG A N 1
ATOM 658 C CA . ARG A 1 81 ? 18.341 5.880 -19.777 1.00 59.72 81 ARG A CA 1
ATOM 659 C C . ARG A 1 81 ? 16.915 5.510 -19.366 1.00 59.72 81 ARG A C 1
ATOM 661 O O . ARG A 1 81 ? 16.717 4.859 -18.341 1.00 59.72 81 ARG A O 1
ATOM 668 N N . TRP A 1 82 ? 15.929 5.838 -20.199 1.00 67.50 82 TRP A N 1
ATOM 669 C CA . TRP A 1 82 ? 14.599 5.216 -20.146 1.00 67.50 82 TRP A CA 1
ATOM 670 C C . TRP A 1 82 ? 14.681 3.760 -20.632 1.00 67.50 82 TRP A C 1
ATOM 672 O O . TRP A 1 82 ? 14.147 3.392 -21.671 1.00 67.50 82 TRP A O 1
ATOM 682 N N . SER A 1 83 ? 15.422 2.925 -19.903 1.00 79.88 83 SER A N 1
ATOM 683 C CA . SER A 1 83 ? 15.403 1.482 -20.127 1.00 79.88 83 SER A CA 1
ATOM 684 C C . SER A 1 83 ? 14.098 0.919 -19.578 1.00 79.88 83 SER A C 1
ATOM 686 O O . SER A 1 83 ? 13.629 1.343 -18.516 1.00 79.88 83 SER A O 1
ATOM 688 N N . ILE A 1 84 ? 13.542 -0.066 -20.283 1.00 81.25 84 ILE A N 1
ATOM 689 C CA . ILE A 1 84 ? 12.346 -0.811 -19.867 1.00 81.25 84 ILE A CA 1
ATOM 690 C C . ILE A 1 84 ? 12.493 -1.277 -18.412 1.00 81.25 84 ILE A C 1
ATOM 692 O O . ILE A 1 84 ? 11.581 -1.101 -17.610 1.00 81.25 84 ILE A O 1
ATOM 696 N N . SER A 1 85 ? 13.685 -1.744 -18.030 1.00 80.81 85 SER A N 1
ATOM 697 C CA . SER A 1 85 ? 13.997 -2.194 -16.672 1.00 80.81 85 SER A CA 1
ATOM 698 C C . SER A 1 85 ? 13.898 -1.087 -15.612 1.00 80.81 85 SER A C 1
ATOM 700 O O . SER A 1 85 ? 13.490 -1.360 -14.486 1.00 80.81 85 SER A O 1
ATOM 702 N N . THR A 1 86 ? 14.235 0.166 -15.942 1.00 82.38 86 THR A N 1
ATOM 703 C CA . THR A 1 86 ? 14.138 1.288 -14.985 1.00 82.38 86 THR A CA 1
ATOM 704 C C . THR A 1 86 ? 12.689 1.732 -14.802 1.00 82.38 86 THR A C 1
ATOM 706 O O . THR A 1 86 ? 12.257 1.934 -13.671 1.00 82.38 86 THR A O 1
ATOM 709 N N . VAL A 1 87 ? 11.916 1.827 -15.889 1.00 80.50 87 VAL A N 1
ATOM 710 C CA . VAL A 1 87 ? 10.478 2.153 -15.824 1.00 80.50 87 VAL A CA 1
ATOM 711 C C . VAL A 1 87 ? 9.716 1.072 -15.059 1.00 80.50 87 VAL A C 1
ATOM 713 O O . VAL A 1 87 ? 8.898 1.385 -14.196 1.00 80.50 87 VAL A O 1
ATOM 716 N N . LEU A 1 88 ? 10.041 -0.194 -15.320 1.00 85.38 88 LEU A N 1
ATOM 717 C CA . LEU A 1 88 ? 9.469 -1.337 -14.622 1.00 85.38 88 LEU A CA 1
ATOM 718 C C . LEU A 1 88 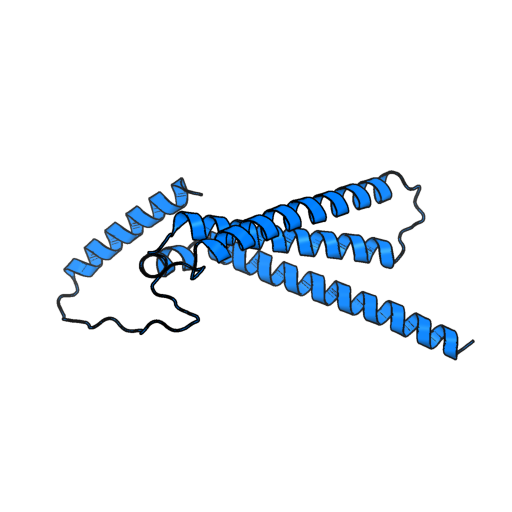? 9.792 -1.312 -13.122 1.00 85.38 88 LEU A C 1
ATOM 720 O O . LEU A 1 88 ? 8.889 -1.475 -12.307 1.00 85.38 88 LEU A O 1
ATOM 724 N N . SER A 1 89 ? 11.054 -1.060 -12.757 1.00 85.12 89 SER A N 1
ATOM 725 C CA . SER A 1 89 ? 11.476 -0.962 -11.355 1.00 85.12 89 SER A CA 1
ATOM 726 C C . SER A 1 8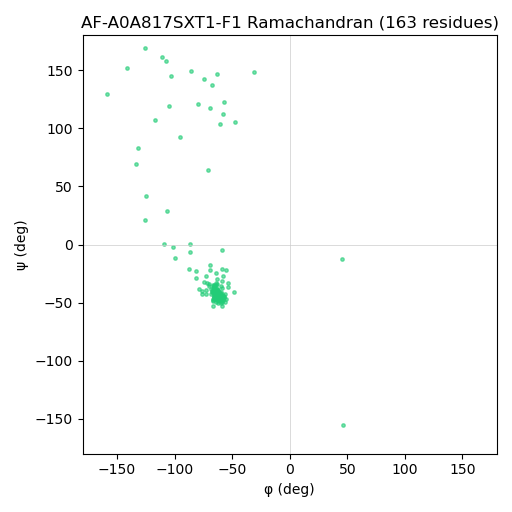9 ? 10.776 0.185 -10.620 1.00 85.12 89 SER A C 1
ATOM 728 O O . SER A 1 89 ? 10.391 0.010 -9.466 1.00 85.12 89 SER A O 1
ATOM 730 N N . SER A 1 90 ? 10.581 1.337 -11.271 1.00 86.44 90 SER A N 1
ATOM 731 C CA . SER A 1 90 ? 9.818 2.459 -10.706 1.00 86.44 90 SER A CA 1
ATOM 732 C C . SER A 1 90 ? 8.348 2.105 -10.504 1.00 86.44 90 SER A C 1
ATOM 734 O O . SER A 1 90 ? 7.790 2.375 -9.444 1.00 86.44 90 SER A O 1
ATOM 736 N N . ASN A 1 91 ? 7.716 1.506 -11.518 1.00 88.00 91 ASN A N 1
ATOM 737 C CA . ASN A 1 91 ? 6.308 1.117 -11.465 1.00 88.00 91 ASN A CA 1
ATOM 738 C C . ASN A 1 91 ? 6.053 0.073 -10.371 1.00 88.00 91 ASN A C 1
ATOM 740 O O . ASN A 1 91 ? 5.065 0.166 -9.650 1.00 88.00 91 ASN A O 1
ATOM 744 N N . LEU A 1 92 ? 6.966 -0.888 -10.219 1.00 88.44 92 LEU A N 1
ATOM 745 C CA . LEU A 1 92 ? 6.881 -1.905 -9.178 1.00 88.44 92 LEU A CA 1
ATOM 746 C C . LEU A 1 92 ? 7.035 -1.292 -7.778 1.00 88.44 92 LEU A C 1
ATOM 748 O O . LEU A 1 92 ? 6.175 -1.505 -6.933 1.00 88.44 92 LEU A O 1
ATOM 752 N N . ALA A 1 93 ? 8.041 -0.434 -7.566 1.00 90.81 93 ALA A N 1
ATOM 753 C CA . ALA A 1 93 ? 8.222 0.260 -6.287 1.00 90.81 93 ALA A CA 1
ATOM 754 C C . ALA A 1 93 ? 7.013 1.141 -5.915 1.00 90.81 93 ALA A C 1
ATOM 756 O O . ALA A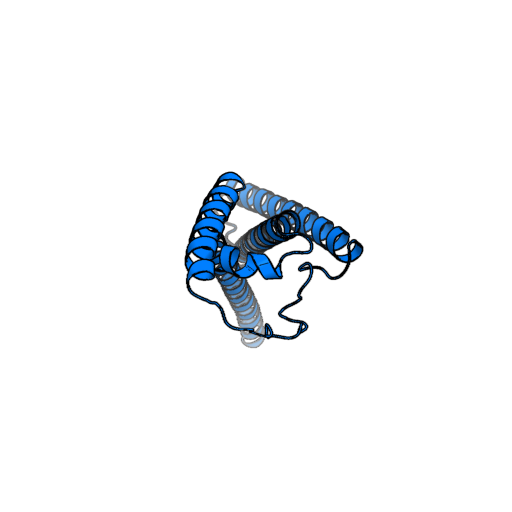 1 93 ? 6.644 1.235 -4.744 1.00 90.81 93 ALA A O 1
ATOM 757 N N . LEU A 1 94 ? 6.367 1.771 -6.904 1.00 89.44 94 LEU A N 1
ATOM 758 C CA . LEU A 1 94 ? 5.117 2.509 -6.710 1.00 89.44 94 LEU A CA 1
ATOM 759 C C . LEU A 1 94 ? 3.960 1.582 -6.314 1.00 89.44 94 LEU A C 1
ATOM 761 O O . LEU A 1 94 ? 3.239 1.888 -5.366 1.00 89.44 94 LEU A O 1
ATOM 765 N N . ALA A 1 95 ? 3.789 0.451 -7.001 1.00 91.88 95 ALA A N 1
ATOM 766 C CA . ALA A 1 95 ? 2.746 -0.529 -6.695 1.00 91.88 95 ALA A CA 1
ATOM 767 C C . ALA A 1 95 ? 2.903 -1.119 -5.283 1.00 91.88 95 ALA A C 1
ATOM 769 O O . ALA A 1 95 ? 1.928 -1.214 -4.530 1.00 91.88 95 ALA A O 1
ATOM 770 N N . ASP A 1 96 ? 4.134 -1.445 -4.893 1.00 91.19 96 ASP A N 1
ATOM 771 C CA . ASP A 1 96 ? 4.452 -1.983 -3.571 1.00 91.19 96 ASP A CA 1
ATOM 772 C C . ASP A 1 96 ? 4.285 -0.922 -2.472 1.00 91.19 96 ASP A C 1
ATOM 774 O O . ASP A 1 96 ? 3.787 -1.215 -1.381 1.00 91.19 96 ASP A O 1
ATOM 778 N N . PHE A 1 97 ? 4.606 0.343 -2.760 1.00 91.50 97 PHE A N 1
ATOM 779 C CA . PHE A 1 97 ? 4.328 1.456 -1.853 1.00 91.50 97 PHE A CA 1
ATOM 780 C C . PHE A 1 97 ? 2.820 1.663 -1.641 1.00 91.50 97 PHE A C 1
ATOM 782 O O . PHE A 1 97 ? 2.367 1.788 -0.501 1.00 91.50 97 PHE A O 1
ATOM 789 N N . ILE A 1 98 ? 2.025 1.631 -2.713 1.00 91.44 98 ILE A N 1
ATO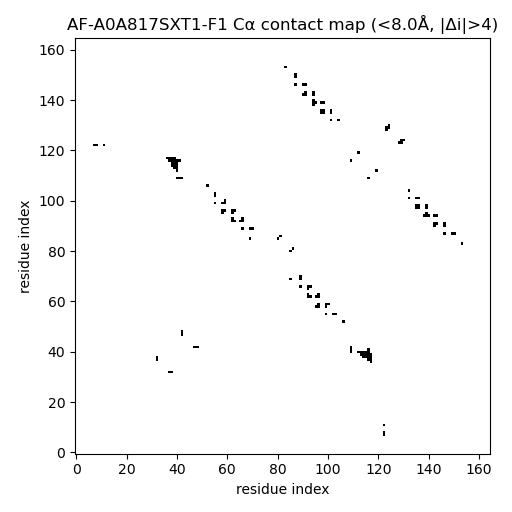M 790 C CA . ILE A 1 98 ? 0.558 1.740 -2.653 1.00 91.44 98 ILE A CA 1
ATOM 791 C C . ILE A 1 98 ? -0.037 0.570 -1.858 1.00 91.44 98 ILE A C 1
ATOM 793 O O . ILE A 1 98 ? -0.872 0.777 -0.975 1.00 91.44 98 ILE A O 1
ATOM 797 N N . SER A 1 99 ? 0.452 -0.648 -2.091 1.00 90.88 99 SER A N 1
ATOM 798 C CA . SER A 1 99 ? 0.052 -1.838 -1.330 1.00 90.88 99 SER A CA 1
ATOM 799 C C . SER A 1 99 ? 0.462 -1.740 0.144 1.00 90.88 99 SER A C 1
ATOM 801 O O . SER A 1 99 ? -0.289 -2.141 1.031 1.00 90.88 99 SER A O 1
ATOM 803 N N . SER A 1 100 ? 1.610 -1.126 0.442 1.00 92.75 100 SER A N 1
ATOM 804 C CA . SER A 1 100 ? 2.041 -0.870 1.821 1.00 92.75 100 SER A CA 1
ATOM 805 C C . SER A 1 100 ? 1.124 0.133 2.532 1.00 92.75 100 SER A C 1
ATOM 807 O O . SER A 1 100 ? 0.803 -0.063 3.702 1.00 92.75 100 SER A O 1
ATOM 809 N N . ILE A 1 101 ? 0.633 1.166 1.833 1.00 92.00 101 ILE A N 1
ATOM 810 C CA . ILE A 1 101 ? -0.372 2.103 2.369 1.00 92.00 101 ILE A CA 1
ATOM 811 C C . ILE A 1 101 ? -1.677 1.371 2.706 1.00 92.00 101 ILE A C 1
ATOM 813 O O . ILE A 1 101 ? -2.263 1.628 3.759 1.00 92.00 101 ILE A O 1
ATOM 817 N N . TYR A 1 102 ? -2.115 0.437 1.856 1.00 92.81 102 TYR A N 1
ATOM 818 C CA . TYR A 1 102 ? -3.265 -0.417 2.163 1.00 92.81 102 TYR A CA 1
ATOM 819 C C . TYR A 1 102 ? -3.056 -1.196 3.469 1.00 92.81 102 TYR A C 1
ATOM 821 O O . TYR A 1 102 ? -3.928 -1.180 4.337 1.00 92.81 102 TYR A O 1
ATOM 829 N N . LEU A 1 103 ? -1.881 -1.804 3.664 1.00 92.06 103 LEU A N 1
ATOM 830 C CA . LEU A 1 103 ? -1.584 -2.540 4.896 1.00 92.06 103 LEU A CA 1
ATOM 831 C C . LEU A 1 103 ? -1.515 -1.634 6.134 1.00 92.06 103 LEU A C 1
ATOM 833 O O . LEU A 1 103 ? -1.969 -2.038 7.204 1.00 92.06 103 LEU A O 1
ATOM 837 N N . VAL A 1 104 ? -1.010 -0.401 6.004 1.00 92.06 104 VAL A N 1
ATOM 838 C CA . VAL A 1 104 ? -1.066 0.601 7.086 1.00 92.06 104 VAL A CA 1
ATOM 839 C C . VAL A 1 104 ? -2.516 0.911 7.450 1.00 92.06 104 VAL A C 1
ATOM 841 O O . VAL A 1 104 ? -2.858 0.941 8.630 1.00 92.06 104 VAL A O 1
ATOM 844 N N . LEU A 1 105 ? -3.382 1.108 6.454 1.00 89.62 105 LEU A N 1
ATOM 845 C CA . LEU A 1 105 ? -4.804 1.362 6.669 1.00 89.62 105 LEU A CA 1
ATOM 846 C C . LEU A 1 105 ? -5.488 0.186 7.383 1.00 89.62 105 LEU A C 1
ATOM 848 O O . LEU A 1 105 ? -6.190 0.412 8.368 1.00 89.62 105 LEU A O 1
ATOM 852 N N . VAL A 1 106 ? -5.218 -1.051 6.961 1.00 88.19 106 VAL A N 1
ATOM 853 C CA . VAL A 1 106 ? -5.709 -2.265 7.638 1.00 88.19 106 VAL A CA 1
ATOM 854 C C . VAL A 1 106 ? -5.180 -2.359 9.073 1.00 88.19 106 VAL A C 1
ATOM 856 O O . VAL A 1 106 ? -5.940 -2.663 9.987 1.00 88.19 106 VAL A O 1
ATOM 859 N N . GLY A 1 107 ? -3.909 -2.027 9.306 1.00 89.38 107 GLY A N 1
ATOM 860 C CA . GLY A 1 107 ? -3.325 -1.994 10.649 1.00 89.38 107 GLY A CA 1
ATOM 861 C C . GLY A 1 107 ? -3.960 -0.940 11.561 1.00 89.38 107 GLY A C 1
ATOM 862 O O . GLY A 1 107 ? -4.216 -1.213 12.730 1.00 89.38 107 GLY A O 1
ATOM 863 N N . MET A 1 108 ? -4.269 0.252 11.041 1.00 86.81 108 MET A N 1
ATOM 864 C CA . MET A 1 108 ? -4.971 1.291 11.809 1.00 86.81 108 MET A CA 1
ATOM 865 C C . MET A 1 108 ? -6.369 0.833 12.238 1.00 86.81 108 MET A C 1
ATOM 867 O O . MET A 1 108 ? -6.786 1.087 13.366 1.00 86.81 108 MET A O 1
ATOM 871 N N . ILE A 1 109 ? -7.077 0.144 11.344 1.00 82.50 109 ILE A N 1
ATOM 872 C CA . ILE A 1 109 ? -8.392 -0.453 11.600 1.00 82.50 109 ILE A CA 1
ATOM 873 C C . ILE A 1 109 ? -8.268 -1.530 12.676 1.00 82.50 109 ILE A C 1
ATOM 875 O O . ILE A 1 109 ? -8.990 -1.472 13.666 1.00 82.50 109 ILE A O 1
ATOM 879 N N . ASP A 1 110 ? -7.311 -2.449 12.550 1.00 84.50 110 ASP A N 1
ATOM 880 C CA . ASP A 1 110 ? -7.072 -3.492 13.553 1.00 84.50 110 ASP A CA 1
ATOM 881 C C . ASP A 1 110 ? -6.802 -2.912 14.956 1.00 84.50 110 ASP A C 1
ATOM 883 O O . ASP A 1 110 ? -7.371 -3.367 15.950 1.00 84.50 110 ASP A O 1
ATOM 887 N N . ILE A 1 111 ? -5.998 -1.845 15.049 1.00 83.25 111 ILE A N 1
ATOM 888 C CA . ILE A 1 111 ? -5.741 -1.153 16.321 1.00 83.25 111 ILE A CA 1
ATOM 889 C C . ILE A 1 111 ? -7.012 -0.482 16.866 1.00 83.25 111 ILE A C 1
ATOM 891 O O . ILE A 1 111 ? -7.216 -0.463 18.080 1.00 83.25 111 ILE A O 1
ATOM 895 N N . ARG A 1 112 ? -7.855 0.086 15.994 1.00 77.50 112 ARG A N 1
ATOM 896 C CA . ARG A 1 112 ? -9.040 0.858 16.399 1.00 77.50 112 ARG A CA 1
ATOM 897 C C . ARG A 1 112 ? -10.221 -0.023 16.799 1.00 77.50 112 ARG A C 1
ATOM 899 O O . ARG A 1 112 ? -10.941 0.338 17.725 1.00 77.50 112 ARG A O 1
ATOM 906 N N . PHE A 1 113 ? -10.440 -1.135 16.104 1.00 73.19 113 PHE A N 1
ATOM 907 C CA . PHE A 1 113 ? -11.601 -1.997 16.325 1.00 73.19 113 PHE A CA 1
ATOM 908 C C . PHE A 1 113 ? -11.374 -3.058 17.416 1.00 73.19 113 PHE A C 1
ATOM 910 O O . PHE A 1 113 ? -12.358 -3.482 18.026 1.00 73.19 113 PHE A O 1
ATOM 917 N N . ASN A 1 114 ? -10.113 -3.402 17.739 1.00 67.94 114 ASN A N 1
ATOM 918 C CA . ASN A 1 114 ? -9.750 -4.393 18.769 1.00 67.94 114 ASN A CA 1
ATOM 919 C C . ASN A 1 114 ? -10.592 -5.694 18.647 1.00 67.94 114 ASN A C 1
ATOM 921 O O . ASN A 1 114 ? -11.102 -6.017 17.574 1.00 67.94 114 ASN A O 1
ATOM 925 N N . GLU A 1 115 ? -10.755 -6.441 19.744 1.00 65.00 115 GLU A N 1
ATOM 926 C CA . GLU A 1 115 ? -11.506 -7.707 19.840 1.00 65.00 115 GLU A CA 1
ATOM 927 C C . GLU A 1 115 ? -12.994 -7.603 19.436 1.00 65.00 115 GLU A C 1
ATOM 929 O O . GLU A 1 115 ? -13.663 -8.619 19.320 1.00 65.00 115 GLU A O 1
ATOM 934 N N . ASN A 1 116 ? -13.515 -6.407 19.128 1.00 65.00 116 ASN A N 1
ATOM 935 C CA . ASN A 1 116 ? -14.922 -6.172 18.775 1.00 65.00 116 ASN A CA 1
ATOM 936 C C . ASN A 1 116 ? -15.150 -5.884 17.278 1.00 65.00 116 ASN A C 1
ATOM 938 O O . ASN A 1 116 ? -16.103 -5.184 16.912 1.00 65.00 116 ASN A O 1
ATOM 942 N N . PHE A 1 117 ? -14.300 -6.421 16.396 1.00 65.81 117 PHE A N 1
ATOM 943 C CA . PHE A 1 117 ? -14.406 -6.231 14.942 1.00 65.81 117 PHE A CA 1
ATOM 944 C C . PHE A 1 117 ? -15.793 -6.608 14.386 1.00 65.81 117 PHE A C 1
ATOM 946 O O . PHE A 1 117 ? -16.339 -5.901 13.533 1.00 65.81 117 PHE A O 1
ATOM 953 N N . TYR A 1 118 ? -16.418 -7.658 14.930 1.00 66.31 118 TYR A N 1
ATOM 954 C CA . TYR A 1 118 ? -17.746 -8.119 14.515 1.00 66.31 118 TYR A CA 1
ATOM 955 C C . TYR A 1 118 ? -18.831 -7.040 14.668 1.00 66.31 118 TYR A C 1
ATOM 957 O O . TYR A 1 118 ? -19.534 -6.714 13.714 1.00 66.31 118 TYR A O 1
ATOM 965 N N . SER A 1 119 ? -18.912 -6.399 15.840 1.00 66.88 119 SER A N 1
ATOM 966 C CA . SER A 1 119 ? -19.922 -5.365 16.128 1.00 66.88 119 SER A CA 1
ATOM 967 C C . SER A 1 119 ? -19.769 -4.119 15.247 1.00 66.88 119 SER A C 1
ATOM 969 O O . SER A 1 119 ? -20.723 -3.372 15.022 1.00 66.88 119 SER A O 1
ATOM 971 N N . LYS A 1 120 ? -18.557 -3.882 14.746 1.00 70.94 120 LYS A N 1
ATOM 972 C CA . LYS A 1 120 ? -18.187 -2.655 14.045 1.00 70.94 120 LYS A CA 1
ATOM 973 C C . LYS A 1 120 ? -17.969 -2.843 12.544 1.00 70.94 120 LYS A C 1
ATOM 975 O O . LYS A 1 120 ? -17.711 -1.864 11.843 1.00 70.94 120 LYS A O 1
ATOM 980 N N . THR A 1 121 ? -18.134 -4.062 12.035 1.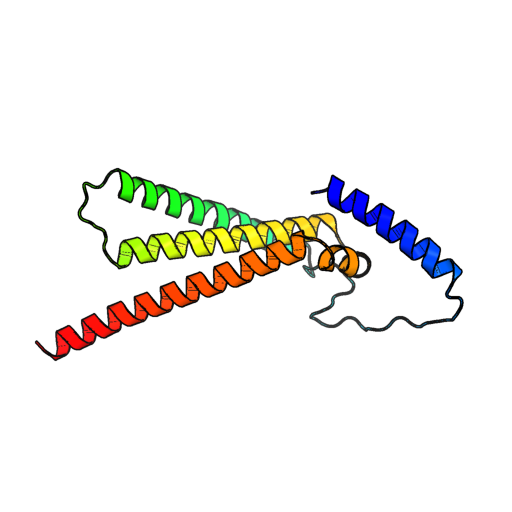00 72.38 121 THR A N 1
ATOM 981 C CA . THR A 1 121 ? -17.973 -4.378 10.609 1.00 72.38 121 THR A CA 1
ATOM 982 C C . THR A 1 121 ? -18.891 -3.523 9.738 1.00 72.38 121 THR A C 1
ATOM 984 O O . THR A 1 121 ? -18.422 -2.936 8.769 1.00 72.38 121 THR A O 1
ATOM 987 N N . GLN A 1 122 ? -20.157 -3.348 10.126 1.00 72.25 122 GLN A N 1
ATOM 988 C CA . GLN A 1 122 ? -21.120 -2.547 9.361 1.00 72.25 122 GLN A CA 1
ATOM 989 C C . GLN A 1 122 ? -20.733 -1.059 9.282 1.00 72.25 122 GLN A C 1
ATOM 991 O O . GLN A 1 122 ? -20.952 -0.405 8.261 1.00 72.25 122 GLN A O 1
ATOM 996 N N . LEU A 1 123 ? -20.102 -0.529 10.337 1.00 77.25 123 LEU A N 1
ATOM 997 C CA . LEU A 1 123 ? -19.564 0.832 10.357 1.00 77.25 123 LEU A CA 1
ATOM 998 C C . LEU A 1 123 ? -18.383 0.974 9.385 1.00 77.25 123 LEU A C 1
ATOM 1000 O O . LEU A 1 123 ? -18.270 1.980 8.684 1.00 77.25 123 LEU A O 1
ATOM 1004 N N . TRP A 1 124 ? -17.517 -0.040 9.336 1.00 76.44 124 TRP A N 1
ATOM 1005 C CA . TRP A 1 124 ? -16.373 -0.089 8.435 1.00 76.44 124 TRP A CA 1
ATOM 1006 C C . TRP A 1 124 ? -16.801 -0.201 6.968 1.00 76.44 124 TRP A C 1
ATOM 1008 O O . TRP A 1 124 ? -16.402 0.643 6.165 1.00 76.44 124 TRP A O 1
ATOM 1018 N N . THR A 1 125 ? -17.644 -1.173 6.611 1.00 81.69 125 THR A N 1
ATOM 1019 C CA . THR A 1 125 ? -18.062 -1.412 5.216 1.00 81.69 125 THR A CA 1
ATOM 1020 C C . THR A 1 125 ? -18.845 -0.251 4.608 1.00 81.69 125 THR A C 1
ATOM 1022 O O . THR A 1 125 ? -18.730 -0.006 3.413 1.00 81.69 125 THR A O 1
ATOM 1025 N N . ASN A 1 126 ? -19.584 0.514 5.416 1.00 81.50 126 ASN A N 1
ATOM 1026 C CA . ASN A 1 126 ? -20.300 1.713 4.953 1.00 81.50 126 ASN A CA 1
ATOM 1027 C C . ASN A 1 126 ? -19.441 2.990 4.965 1.00 81.50 126 ASN A C 1
ATOM 1029 O O . ASN A 1 126 ? -19.927 4.081 4.651 1.00 81.50 126 ASN A O 1
ATOM 1033 N N . SER A 1 127 ? -18.175 2.895 5.369 1.00 83.56 127 SER A N 1
ATOM 1034 C CA . SER A 1 127 ? -17.277 4.044 5.413 1.00 83.56 127 SER A CA 1
ATOM 1035 C C . SER A 1 127 ? -16.600 4.286 4.064 1.00 83.56 127 SER A C 1
ATOM 1037 O O . SER A 1 127 ? -16.251 3.358 3.338 1.00 83.56 127 SER A O 1
ATOM 1039 N N . TYR A 1 128 ? -16.304 5.554 3.767 1.00 84.38 128 TYR A N 1
ATOM 1040 C CA . TYR A 1 128 ? -15.492 5.927 2.601 1.00 84.38 128 TYR A CA 1
ATOM 1041 C C . TYR A 1 128 ? -14.097 5.278 2.622 1.00 84.38 128 TYR A C 1
ATOM 1043 O O . TYR A 1 128 ? -13.489 5.039 1.583 1.00 84.38 128 TYR A O 1
ATOM 1051 N N . LEU A 1 129 ? -13.589 4.966 3.815 1.00 84.00 129 LEU A N 1
ATOM 1052 C CA . LEU A 1 129 ? -12.296 4.319 3.993 1.00 84.00 129 LEU A CA 1
ATOM 1053 C C . LEU A 1 129 ? -12.288 2.898 3.432 1.00 84.00 129 LEU A C 1
ATOM 1055 O O . LEU A 1 129 ? -11.263 2.486 2.900 1.00 84.00 129 LEU A O 1
ATOM 1059 N N . CYS A 1 130 ? -13.406 2.171 3.515 1.00 87.81 130 CYS A N 1
ATOM 1060 C CA . CYS A 1 130 ? -13.534 0.850 2.906 1.00 87.81 130 CYS A CA 1
ATOM 1061 C C . CYS A 1 130 ? -13.473 0.948 1.379 1.00 87.81 130 CYS A C 1
ATOM 1063 O O . CYS A 1 130 ? -12.696 0.230 0.750 1.00 87.81 130 CYS A O 1
ATOM 1065 N N . THR A 1 131 ? -14.185 1.911 0.788 1.00 89.75 131 THR A N 1
ATOM 1066 C CA . THR A 1 131 ? -14.112 2.188 -0.655 1.00 89.75 131 THR A CA 1
ATOM 1067 C C . THR A 1 131 ? -12.696 2.568 -1.089 1.00 89.75 131 THR A C 1
ATOM 1069 O O . THR A 1 131 ? -12.191 2.045 -2.082 1.00 89.75 131 THR A O 1
ATOM 1072 N N . LEU A 1 132 ? -12.023 3.437 -0.328 1.00 89.62 132 LEU A N 1
ATOM 1073 C CA . LEU A 1 132 ? -10.640 3.829 -0.595 1.00 89.62 132 LEU A CA 1
ATOM 1074 C C . LEU A 1 132 ? -9.686 2.631 -0.485 1.00 89.62 132 LEU A C 1
ATOM 1076 O O . LEU A 1 132 ? -8.833 2.451 -1.349 1.00 89.62 132 LEU A O 1
ATOM 1080 N N . ALA A 1 133 ? -9.846 1.796 0.542 1.00 89.75 133 ALA A N 1
ATOM 1081 C CA . ALA A 1 133 ? -9.048 0.590 0.729 1.00 89.75 133 ALA A CA 1
ATOM 1082 C C . ALA A 1 133 ? -9.203 -0.376 -0.452 1.00 89.75 133 ALA A C 1
ATOM 1084 O O . ALA A 1 133 ? -8.203 -0.869 -0.971 1.00 89.75 133 ALA A O 1
ATOM 1085 N N . GLY A 1 134 ? -10.439 -0.584 -0.918 1.00 91.12 134 GLY A N 1
ATOM 1086 C CA . GLY A 1 134 ? -10.729 -1.396 -2.098 1.00 91.12 134 GLY A CA 1
ATOM 1087 C C . GLY A 1 134 ? -10.093 -0.831 -3.369 1.00 91.12 134 GLY A C 1
ATOM 1088 O O . GLY A 1 134 ? -9.478 -1.575 -4.130 1.00 91.12 134 GLY A O 1
ATOM 1089 N N . PHE A 1 135 ? -10.161 0.488 -3.570 1.00 92.00 135 PHE A N 1
ATOM 1090 C CA . PHE A 1 135 ? -9.505 1.142 -4.704 1.00 92.00 135 PHE A CA 1
ATOM 1091 C C . PHE A 1 135 ? -7.981 0.959 -4.676 1.00 92.00 135 PHE A C 1
ATOM 1093 O O . PHE A 1 135 ? -7.396 0.560 -5.680 1.00 92.00 135 PHE A O 1
ATOM 1100 N N . ILE A 1 136 ? -7.344 1.201 -3.525 1.00 91.75 136 ILE A N 1
ATOM 1101 C CA . ILE A 1 136 ? -5.893 1.040 -3.342 1.00 91.75 136 ILE A CA 1
ATOM 1102 C C . ILE A 1 136 ? -5.476 -0.414 -3.611 1.00 91.75 136 ILE A C 1
ATOM 1104 O O . ILE A 1 136 ? -4.495 -0.648 -4.316 1.00 91.75 136 ILE A O 1
ATOM 1108 N N . TYR A 1 137 ? -6.240 -1.382 -3.099 1.00 91.56 137 TYR A N 1
ATOM 1109 C CA . TYR A 1 137 ? -5.983 -2.808 -3.300 1.00 91.56 137 TYR A CA 1
ATOM 1110 C C . TYR A 1 137 ? -6.055 -3.212 -4.781 1.00 91.56 137 TYR A C 1
ATOM 1112 O O . TYR A 1 137 ? -5.117 -3.814 -5.306 1.00 91.56 137 TYR A O 1
ATOM 1120 N N . ILE A 1 138 ? -7.130 -2.827 -5.480 1.00 92.62 138 ILE A N 1
ATOM 1121 C CA . ILE A 1 138 ? -7.309 -3.132 -6.909 1.00 92.62 138 ILE A CA 1
ATOM 1122 C C . ILE A 1 138 ? -6.221 -2.455 -7.744 1.00 92.62 138 ILE A C 1
ATOM 1124 O O . ILE A 1 138 ? -5.642 -3.079 -8.633 1.00 92.62 138 ILE A O 1
ATOM 1128 N N . PHE A 1 139 ? -5.913 -1.191 -7.448 1.00 90.19 139 PHE A N 1
ATOM 1129 C CA . PHE A 1 139 ? -4.876 -0.450 -8.158 1.00 90.19 139 PHE A CA 1
ATOM 1130 C C . PHE A 1 139 ? -3.494 -1.099 -7.994 1.00 90.19 139 PHE A C 1
ATOM 1132 O O . PHE A 1 139 ? -2.752 -1.217 -8.973 1.00 90.19 139 PHE A O 1
ATOM 1139 N N . GLY A 1 140 ? -3.162 -1.555 -6.781 1.00 89.81 140 GLY A N 1
ATOM 1140 C CA . GLY A 1 140 ? -1.924 -2.285 -6.500 1.00 89.81 140 GLY A CA 1
ATOM 1141 C C . GLY A 1 140 ? -1.808 -3.559 -7.337 1.00 89.81 140 GLY A C 1
ATOM 1142 O O . GLY A 1 140 ? -0.843 -3.714 -8.085 1.00 89.81 140 GLY A O 1
ATOM 1143 N N . ILE A 1 141 ? -2.834 -4.417 -7.302 1.00 89.81 141 ILE A N 1
ATOM 1144 C CA . ILE A 1 141 ? -2.867 -5.667 -8.083 1.00 89.81 141 ILE A CA 1
ATOM 1145 C C . ILE A 1 141 ? -2.719 -5.392 -9.576 1.00 89.81 141 ILE A C 1
ATOM 1147 O O . ILE A 1 141 ? -1.902 -6.025 -10.248 1.00 89.81 141 ILE A O 1
ATOM 1151 N N . GLN A 1 142 ? -3.486 -4.437 -10.098 1.00 91.81 142 GLN A N 1
ATOM 1152 C CA . GLN A 1 142 ? -3.464 -4.124 -11.519 1.00 91.81 142 GLN A CA 1
ATOM 1153 C C . GLN A 1 142 ? -2.075 -3.632 -11.962 1.00 91.81 142 GLN A C 1
ATOM 1155 O O . GLN A 1 142 ? -1.573 -4.042 -13.010 1.00 91.81 142 GLN A O 1
ATOM 1160 N N . SER A 1 143 ? -1.423 -2.805 -11.142 1.00 89.00 143 SER A N 1
ATOM 1161 C CA . SER A 1 143 ? -0.075 -2.289 -11.411 1.00 89.00 143 SER A CA 1
ATOM 1162 C C . SER A 1 143 ? 0.980 -3.402 -11.431 1.00 89.00 143 SER A C 1
ATOM 1164 O O . SER A 1 143 ? 1.847 -3.405 -12.311 1.00 89.00 143 SER A O 1
ATOM 1166 N N . SER A 1 144 ? 0.882 -4.381 -10.525 1.00 88.56 144 SER A N 1
ATOM 1167 C CA . SER A 1 144 ? 1.760 -5.559 -10.503 1.00 88.56 144 SER A CA 1
ATOM 1168 C C . SER A 1 144 ? 1.527 -6.478 -11.705 1.00 88.56 144 SER A C 1
ATOM 1170 O O . SER A 1 144 ? 2.493 -6.954 -12.301 1.00 88.56 144 SER A O 1
ATOM 1172 N N . ILE A 1 145 ? 0.272 -6.685 -12.124 1.00 91.06 145 ILE A N 1
ATOM 1173 C CA . ILE A 1 145 ? -0.051 -7.458 -13.337 1.00 91.06 145 ILE A CA 1
ATOM 1174 C C . ILE A 1 145 ? 0.578 -6.802 -14.571 1.00 91.06 145 ILE A C 1
ATOM 1176 O O . ILE A 1 145 ? 1.213 -7.489 -15.377 1.00 91.06 145 ILE A O 1
ATOM 1180 N N . TYR A 1 146 ? 0.462 -5.478 -14.709 1.00 86.88 146 TYR A N 1
ATOM 1181 C CA . TYR A 1 146 ? 1.100 -4.757 -15.811 1.00 86.88 146 TYR A CA 1
ATOM 1182 C C . TYR A 1 146 ? 2.626 -4.877 -15.776 1.00 86.88 146 TYR A C 1
ATOM 1184 O O . TYR A 1 146 ? 3.240 -5.129 -16.814 1.00 86.88 146 TYR A O 1
ATOM 1192 N N . ALA A 1 147 ? 3.240 -4.773 -14.594 1.00 88.62 147 ALA A N 1
ATOM 1193 C CA . ALA A 1 147 ? 4.680 -4.955 -14.425 1.00 88.62 147 ALA A CA 1
ATOM 1194 C C . ALA A 1 147 ? 5.141 -6.356 -14.871 1.00 88.62 147 ALA A C 1
ATOM 1196 O O . ALA A 1 147 ? 6.058 -6.485 -15.684 1.00 88.62 147 ALA A O 1
ATOM 1197 N N . LEU A 1 148 ? 4.474 -7.409 -14.391 1.00 88.75 148 LEU A N 1
ATOM 1198 C CA . LEU A 1 148 ? 4.798 -8.798 -14.734 1.00 88.75 148 LEU A CA 1
ATOM 1199 C C . LEU A 1 148 ? 4.606 -9.090 -16.225 1.00 88.75 148 LEU A C 1
ATOM 1201 O O . LEU A 1 148 ? 5.419 -9.790 -16.836 1.00 88.75 148 LEU A O 1
ATOM 1205 N N . THR A 1 149 ? 3.558 -8.522 -16.821 1.00 91.38 149 THR A N 1
ATOM 1206 C CA . THR A 1 149 ? 3.282 -8.659 -18.255 1.00 91.38 149 THR A CA 1
ATOM 1207 C C . THR A 1 149 ? 4.401 -8.030 -19.086 1.00 91.38 149 THR A C 1
ATOM 1209 O O . THR A 1 149 ? 4.919 -8.668 -20.003 1.00 91.38 149 THR A O 1
ATOM 1212 N N . LEU A 1 150 ? 4.839 -6.816 -18.733 1.00 88.19 150 LEU A N 1
ATOM 1213 C CA . LEU A 1 150 ? 5.940 -6.131 -19.418 1.00 88.19 150 LEU A CA 1
ATOM 1214 C C . LEU A 1 150 ? 7.283 -6.848 -19.240 1.00 88.19 150 LEU A C 1
ATOM 1216 O O . LEU A 1 150 ? 8.040 -6.959 -20.204 1.00 88.19 150 LEU A O 1
ATOM 1220 N N . LEU A 1 151 ? 7.566 -7.375 -18.045 1.00 89.12 151 LEU A N 1
ATOM 1221 C CA . LEU A 1 151 ? 8.765 -8.181 -17.796 1.00 89.12 151 LEU A CA 1
ATOM 1222 C C . LEU A 1 151 ? 8.774 -9.445 -18.665 1.00 89.12 151 LEU A C 1
ATOM 1224 O O . LEU A 1 151 ? 9.783 -9.780 -19.282 1.00 89.12 151 LEU A O 1
ATOM 1228 N N . THR A 1 152 ? 7.635 -10.137 -18.740 1.00 91.75 152 THR A N 1
ATOM 1229 C CA . THR A 1 152 ? 7.485 -11.335 -19.577 1.00 91.75 152 THR A CA 1
ATOM 1230 C C . THR A 1 152 ? 7.713 -11.000 -21.047 1.00 91.75 152 THR A C 1
ATOM 1232 O O . THR A 1 152 ? 8.447 -11.707 -21.736 1.00 91.75 152 THR A O 1
ATOM 1235 N N . PHE A 1 153 ? 7.143 -9.889 -21.514 1.00 90.50 153 PHE A N 1
ATOM 1236 C CA . PHE A 1 153 ? 7.303 -9.423 -22.887 1.00 90.50 153 PHE A CA 1
ATOM 1237 C C . PHE A 1 153 ? 8.762 -9.081 -23.230 1.00 90.50 153 PHE A C 1
ATOM 1239 O O . PHE A 1 153 ? 9.261 -9.510 -24.269 1.00 90.50 153 PHE A O 1
ATOM 1246 N N . GLU A 1 154 ? 9.472 -8.371 -22.345 1.00 87.88 154 GLU A N 1
ATOM 1247 C CA . GLU A 1 154 ? 10.900 -8.049 -22.505 1.00 87.88 154 GLU A CA 1
ATOM 1248 C C . GLU A 1 154 ? 11.745 -9.320 -22.701 1.00 87.88 154 GLU A C 1
ATOM 1250 O O . GLU A 1 154 ? 12.567 -9.416 -23.622 1.00 87.88 154 GLU A O 1
ATOM 1255 N N . ARG A 1 155 ? 11.511 -10.328 -21.854 1.00 89.81 155 ARG A N 1
ATOM 1256 C CA . ARG A 1 155 ? 12.232 -11.605 -21.916 1.00 89.81 155 ARG A CA 1
ATOM 1257 C C . ARG A 1 155 ? 11.881 -12.399 -23.161 1.00 89.81 155 ARG A C 1
ATOM 1259 O O . ARG A 1 155 ? 12.786 -12.912 -23.814 1.00 89.81 155 ARG A O 1
ATOM 1266 N N . PHE A 1 156 ? 10.604 -12.451 -23.520 1.00 92.00 156 PHE A N 1
ATOM 1267 C CA . PHE A 1 156 ? 10.145 -13.125 -24.729 1.00 92.00 156 PHE A CA 1
ATOM 1268 C C . PHE A 1 156 ? 10.787 -12.532 -25.990 1.00 92.00 156 PHE A C 1
ATOM 1270 O O . PHE A 1 156 ? 11.338 -13.272 -26.803 1.00 92.00 156 PHE A O 1
ATOM 1277 N N . TYR A 1 157 ? 10.803 -11.201 -26.114 1.00 91.00 157 TYR A N 1
ATOM 1278 C CA . TYR A 1 157 ? 11.432 -10.522 -27.248 1.00 91.00 157 TYR A CA 1
ATOM 1279 C C . TYR A 1 157 ? 12.936 -10.807 -27.330 1.00 91.00 157 TYR A C 1
ATOM 1281 O O . TYR A 1 157 ? 13.456 -11.097 -28.404 1.00 91.00 157 TYR A O 1
ATOM 1289 N N . THR A 1 158 ? 13.631 -10.785 -26.190 1.00 90.19 158 THR A N 1
ATOM 1290 C CA . THR A 1 158 ? 15.071 -11.086 -26.129 1.00 90.19 158 THR A CA 1
ATOM 1291 C C . THR A 1 158 ? 15.373 -12.515 -26.593 1.00 90.19 158 THR A C 1
ATOM 1293 O O . THR A 1 158 ? 16.321 -12.726 -27.347 1.00 90.19 158 THR A O 1
ATOM 1296 N N . ILE A 1 159 ? 14.557 -13.492 -26.181 1.00 92.38 159 ILE A N 1
ATOM 1297 C CA . ILE A 1 159 ? 14.708 -14.897 -26.591 1.00 92.38 159 ILE A CA 1
ATOM 1298 C C . ILE A 1 159 ? 14.479 -15.049 -28.099 1.00 92.38 159 ILE A C 1
ATOM 1300 O O . ILE A 1 159 ? 15.279 -15.696 -28.772 1.00 92.38 159 ILE A O 1
ATOM 1304 N N . LEU A 1 160 ? 13.423 -14.433 -28.642 1.00 94.31 160 LEU A N 1
ATOM 1305 C CA . LEU A 1 160 ? 13.149 -14.474 -30.081 1.0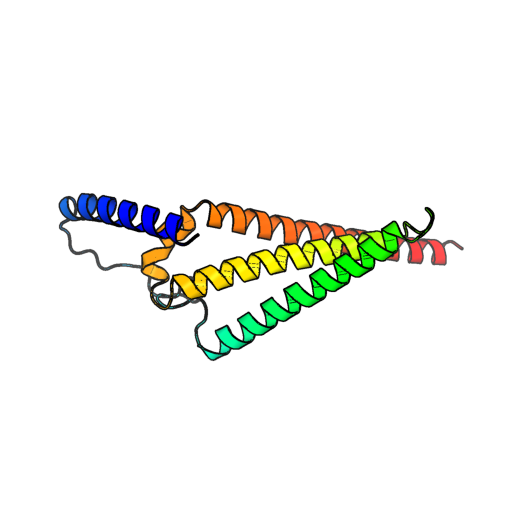0 94.31 160 LEU A CA 1
ATOM 1306 C C . LEU A 1 160 ? 14.264 -13.823 -30.896 1.00 94.31 160 LEU A C 1
ATOM 1308 O O . LEU A 1 160 ? 14.689 -14.384 -31.901 1.00 94.31 160 LEU A O 1
ATOM 1312 N N . TYR A 1 161 ? 14.746 -12.662 -30.454 1.00 92.25 161 TYR A N 1
ATOM 1313 C CA . TYR A 1 161 ? 15.839 -11.959 -31.114 1.00 92.25 161 TYR A CA 1
ATOM 1314 C C . TYR A 1 161 ? 17.119 -12.802 -31.142 1.00 92.25 161 TYR A C 1
ATOM 1316 O O . TYR A 1 161 ? 17.761 -12.878 -32.181 1.00 92.25 161 TYR A O 1
ATOM 1324 N N . TYR A 1 162 ? 17.459 -13.478 -30.038 1.00 93.00 162 TYR A N 1
ATOM 1325 C CA . TYR A 1 162 ? 18.608 -14.388 -29.991 1.00 93.00 162 TYR A CA 1
ATOM 1326 C C . TYR A 1 162 ? 18.446 -15.605 -30.914 1.00 93.00 162 TYR A C 1
ATOM 1328 O O . TYR A 1 162 ? 19.427 -16.066 -31.476 1.00 93.00 162 TYR A O 1
ATOM 1336 N N . PHE A 1 163 ? 17.230 -16.134 -31.071 1.00 92.19 163 PHE A N 1
ATOM 1337 C CA . PHE A 1 163 ? 16.977 -17.282 -31.948 1.00 92.19 163 PHE A CA 1
ATOM 1338 C C . PHE A 1 163 ? 17.005 -16.925 -33.443 1.00 92.19 163 PHE A C 1
ATOM 1340 O O . PHE A 1 163 ? 17.352 -17.765 -34.268 1.00 92.19 163 PHE A O 1
ATOM 1347 N N . PHE A 1 164 ? 16.591 -15.707 -33.801 1.00 85.50 164 PHE A N 1
ATOM 1348 C CA . PHE A 1 164 ? 16.526 -15.248 -35.193 1.00 85.50 164 PHE A CA 1
ATOM 1349 C C . PHE A 1 164 ? 17.837 -14.647 -35.725 1.00 85.50 164 PHE A C 1
ATOM 1351 O O . PHE A 1 164 ? 17.899 -14.331 -36.915 1.00 85.50 164 PHE A O 1
ATOM 1358 N N . ILE A 1 165 ? 18.848 -14.473 -34.868 1.00 74.06 165 ILE A N 1
ATOM 1359 C CA . ILE A 1 165 ? 20.199 -14.023 -35.237 1.00 74.06 165 ILE A CA 1
ATOM 1360 C C . ILE A 1 165 ? 21.130 -15.216 -35.442 1.00 74.06 165 ILE A C 1
ATOM 1362 O O . ILE A 1 165 ? 22.004 -15.106 -36.330 1.00 74.06 165 ILE A O 1
#